Protein AF-A0A2E7FIY8-F1 (afdb_monomer_lite)

Sequence (143 aa):
MSGHKHPSYLKIYFTLLILFIISVLGPEMAHVLGLEGVSRALLVLSTAFGIAIWKAYLVCAYFMHLKVEKIYAPYILLACLSLLFVFFFGTATDAMFANGHNWVKKYSEDKALAEVIARDEHHEDDHSHSESHNESHSEEKSH

Foldseek 3Di:
DPDPPDDPVVVLVVVLVVLVVCLVCLLVVLVVVVDDDPRSVVSNVVSNVVSVLVNQLSCQQPVVPPVVDSVCSVVVVVVVVVVVVCVCVVCCVVVVDCDDPPHDDPDDPVVVVVVVVVVVVVVVVVPPDDDDDDDDDDDDDDD

pLDDT: mean 72.88, std 19.15, range [29.27, 95.12]

Radius of gyration: 32.67 Å; chains: 1; bounding box: 90×33×103 Å

Structure (mmCIF, N/CA/C/O backbone):
data_AF-A0A2E7FIY8-F1
#
_entry.id   AF-A0A2E7FIY8-F1
#
loop_
_atom_site.group_PDB
_atom_site.id
_atom_site.type_symbol
_atom_site.label_atom_id
_atom_site.label_alt_id
_atom_site.label_comp_id
_atom_site.label_asym_id
_atom_site.label_entity_id
_atom_site.label_seq_id
_atom_site.pdbx_PDB_ins_code
_atom_site.Cartn_x
_atom_site.Cartn_y
_atom_site.Cartn_z
_atom_site.occupancy
_atom_site.B_iso_or_equiv
_atom_site.auth_seq_id
_atom_site.auth_comp_id
_atom_site.auth_asym_id
_atom_site.auth_atom_id
_atom_site.pdbx_PDB_model_num
ATOM 1 N N . MET A 1 1 ? -21.012 6.388 38.547 1.00 41.56 1 MET A N 1
ATOM 2 C CA . MET A 1 1 ? -21.119 6.661 37.097 1.00 41.56 1 MET A CA 1
ATOM 3 C C . MET A 1 1 ? -19.863 6.124 36.426 1.00 41.56 1 MET A C 1
ATOM 5 O O . MET A 1 1 ? -18.826 6.773 36.452 1.00 41.56 1 MET A O 1
ATOM 9 N N . SER A 1 2 ? -19.908 4.886 35.941 1.00 45.50 2 SER A N 1
ATOM 10 C CA . SER A 1 2 ? -18.792 4.239 35.246 1.00 45.50 2 SER A CA 1
ATOM 11 C C . SER A 1 2 ? -18.635 4.862 33.859 1.00 45.50 2 SER A C 1
ATOM 13 O O . SER A 1 2 ? -19.377 4.524 32.941 1.00 45.50 2 SER A O 1
ATOM 15 N N . GLY A 1 3 ? -17.710 5.815 33.726 1.00 44.31 3 GLY A N 1
ATOM 16 C CA . GLY A 1 3 ? -17.404 6.469 32.456 1.00 44.31 3 GLY A CA 1
ATOM 17 C C . GLY A 1 3 ? -16.997 5.443 31.400 1.00 44.31 3 GLY A C 1
ATOM 18 O O . GLY A 1 3 ? -15.974 4.770 31.533 1.00 44.31 3 GLY A O 1
ATOM 19 N N . HIS A 1 4 ? -17.815 5.302 30.359 1.00 49.56 4 HIS A N 1
ATOM 20 C CA . HIS A 1 4 ? -17.520 4.444 29.221 1.00 49.56 4 HIS A CA 1
ATOM 21 C C . HIS A 1 4 ? -16.236 4.935 28.534 1.00 49.56 4 HIS A C 1
ATOM 23 O O . HIS A 1 4 ? -16.187 6.042 27.998 1.00 49.56 4 HIS A O 1
ATOM 29 N N . LYS A 1 5 ? -15.176 4.115 28.566 1.00 54.50 5 LYS A N 1
ATOM 30 C CA . LYS A 1 5 ? -13.924 4.348 27.830 1.00 54.50 5 LYS A CA 1
ATOM 31 C C . LYS A 1 5 ? -14.207 4.273 26.328 1.00 54.50 5 LYS A C 1
ATOM 33 O O . LYS A 1 5 ? -14.058 3.217 25.719 1.00 54.50 5 LYS A O 1
ATOM 38 N N . HIS A 1 6 ? -14.612 5.388 25.725 1.00 57.72 6 HIS A N 1
ATOM 39 C CA . HIS A 1 6 ? -14.663 5.493 24.273 1.00 57.72 6 HIS A CA 1
ATOM 40 C C . HIS A 1 6 ? -13.241 5.330 23.709 1.00 57.72 6 HIS A C 1
ATOM 42 O O . HIS A 1 6 ? -12.310 5.986 24.195 1.00 57.72 6 HIS A O 1
ATOM 48 N N . PRO A 1 7 ? -13.034 4.457 22.707 1.00 65.44 7 PRO A N 1
ATOM 49 C CA . PRO A 1 7 ? -11.749 4.361 22.032 1.00 65.44 7 PRO A CA 1
ATOM 50 C C . PRO A 1 7 ? -11.387 5.735 21.458 1.00 65.44 7 PRO A C 1
ATOM 52 O O . PRO A 1 7 ? -12.178 6.368 20.763 1.00 65.44 7 PRO A O 1
ATOM 55 N N . SER A 1 8 ? -10.204 6.244 21.806 1.00 75.94 8 SER A N 1
ATOM 56 C CA . SER A 1 8 ? -9.774 7.581 21.395 1.00 75.94 8 SER A CA 1
ATOM 57 C C . SER A 1 8 ? -9.378 7.578 19.912 1.00 75.94 8 SER A C 1
ATO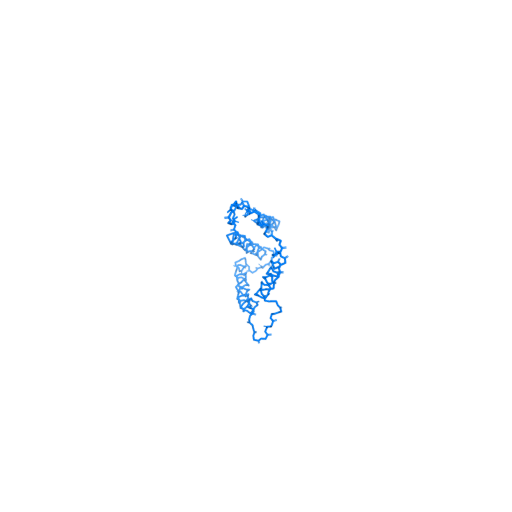M 59 O O . SER A 1 8 ? -8.199 7.443 19.601 1.00 75.94 8 SER A O 1
ATOM 61 N N . TYR A 1 9 ? -10.337 7.745 18.997 1.00 77.50 9 TYR A N 1
ATOM 62 C CA . TYR A 1 9 ? -10.108 7.772 17.541 1.00 77.50 9 TYR A CA 1
ATOM 63 C C . TYR A 1 9 ? -9.029 8.769 17.101 1.00 77.50 9 TYR A C 1
ATOM 65 O O . TYR A 1 9 ? -8.262 8.485 16.184 1.00 77.50 9 TYR A O 1
ATOM 73 N N . LEU A 1 10 ? -8.892 9.887 17.820 1.00 83.81 10 LEU A N 1
ATOM 74 C CA . LEU A 1 10 ? -7.826 10.865 17.590 1.00 83.81 10 LEU A CA 1
ATOM 75 C C . LEU A 1 10 ? -6.422 10.265 17.748 1.00 83.81 10 LEU A C 1
ATOM 77 O O . LEU A 1 10 ? -5.528 10.606 16.983 1.00 83.81 10 LEU A O 1
ATOM 81 N N . LYS A 1 11 ? -6.219 9.331 18.688 1.00 84.62 11 LYS A N 1
ATOM 82 C CA . LYS A 1 11 ? -4.914 8.676 18.871 1.00 84.62 11 LYS A CA 1
ATOM 83 C C . LYS A 1 11 ? -4.550 7.833 17.652 1.00 84.62 11 LYS A C 1
ATOM 85 O O . LYS A 1 11 ? -3.432 7.935 17.166 1.00 84.62 11 LYS A O 1
ATOM 90 N N . ILE A 1 12 ? -5.506 7.058 17.130 1.00 87.69 12 ILE A N 1
ATOM 91 C CA . ILE A 1 12 ? -5.290 6.235 15.934 1.00 87.69 12 ILE A CA 1
ATOM 92 C C . ILE A 1 12 ? -5.071 7.133 14.709 1.00 87.69 12 ILE A C 1
ATOM 94 O O . ILE A 1 12 ? -4.187 6.853 13.907 1.00 87.69 12 ILE A O 1
ATOM 98 N N . TYR A 1 13 ? -5.810 8.240 14.588 1.00 88.56 13 TYR A N 1
ATOM 99 C CA . TYR A 1 13 ? -5.589 9.230 13.532 1.00 88.56 13 TYR A CA 1
ATOM 100 C C . TYR A 1 13 ? -4.148 9.762 13.533 1.00 88.56 13 TYR A C 1
ATOM 102 O O . TYR A 1 13 ? -3.483 9.717 12.500 1.00 88.56 13 TYR A O 1
ATOM 110 N N . PHE A 1 14 ? -3.627 10.185 14.690 1.00 92.94 14 PHE A N 1
ATOM 111 C CA . PHE A 1 14 ? -2.238 10.641 14.785 1.00 92.94 14 PHE A CA 1
ATOM 112 C C . PHE A 1 14 ? -1.236 9.530 14.463 1.00 92.94 14 PHE A C 1
ATOM 114 O O . PHE A 1 14 ? -0.254 9.786 13.772 1.00 92.94 14 PHE A O 1
ATOM 121 N N . THR A 1 15 ? -1.495 8.286 14.878 1.00 91.12 15 THR A N 1
ATOM 122 C CA . THR A 1 15 ? -0.671 7.142 14.465 1.00 91.12 15 THR A CA 1
ATOM 123 C C . THR A 1 15 ? -0.651 6.993 12.940 1.00 91.12 15 THR A C 1
ATOM 125 O O . THR A 1 15 ? 0.421 6.893 12.350 1.00 91.12 15 THR A O 1
ATOM 128 N N . LEU A 1 16 ? -1.807 7.045 12.273 1.00 90.81 16 LEU A N 1
ATOM 129 C CA . LEU A 1 16 ? -1.896 6.951 10.811 1.00 90.81 16 LEU A CA 1
ATOM 130 C C . LEU A 1 16 ? -1.201 8.116 10.089 1.00 90.81 16 LEU A C 1
ATOM 132 O O . LEU A 1 16 ? -0.637 7.900 9.011 1.00 90.81 16 LEU A O 1
ATOM 136 N N . LEU A 1 17 ? -1.238 9.318 10.673 1.00 93.44 17 LEU A N 1
ATOM 137 C CA . LEU A 1 17 ? -0.538 10.507 10.183 1.00 93.44 17 LEU A CA 1
ATOM 138 C C . LEU A 1 17 ? 0.983 10.321 10.263 1.00 93.44 17 LEU A C 1
ATOM 140 O O . LEU A 1 17 ? 1.680 10.573 9.288 1.00 93.44 17 LEU A O 1
ATOM 144 N N . ILE A 1 18 ? 1.496 9.816 11.387 1.00 92.94 18 ILE A N 1
ATOM 145 C CA . ILE A 1 18 ? 2.929 9.531 11.553 1.00 92.94 18 ILE A CA 1
ATOM 146 C C . ILE A 1 18 ? 3.382 8.487 10.529 1.00 92.94 18 ILE A C 1
ATOM 148 O O . ILE A 1 18 ? 4.370 8.699 9.832 1.00 92.94 18 ILE A O 1
ATOM 152 N N . LEU A 1 19 ? 2.625 7.396 10.368 1.00 90.94 19 LEU A N 1
ATOM 153 C CA . LEU A 1 19 ? 2.927 6.381 9.355 1.00 90.94 19 LEU A CA 1
ATOM 154 C C . LEU A 1 19 ? 2.897 6.943 7.931 1.00 90.94 19 LEU A C 1
ATOM 156 O O . LEU A 1 19 ? 3.661 6.500 7.079 1.00 90.94 19 LEU A O 1
ATOM 160 N N . PHE A 1 20 ? 2.016 7.907 7.661 1.00 91.56 20 PHE A N 1
ATOM 161 C CA . PHE A 1 20 ? 1.983 8.594 6.375 1.00 91.56 20 PHE A CA 1
ATOM 162 C C . PHE A 1 20 ? 3.245 9.429 6.150 1.00 91.56 20 PHE A C 1
ATOM 164 O O . PHE A 1 20 ? 3.876 9.282 5.110 1.00 91.56 20 PHE A O 1
ATOM 171 N N . ILE A 1 21 ? 3.651 10.236 7.133 1.00 92.88 21 ILE A N 1
ATOM 172 C CA . ILE A 1 21 ? 4.868 11.053 7.045 1.00 92.88 21 ILE A CA 1
ATOM 173 C C . ILE A 1 21 ? 6.093 10.160 6.816 1.00 92.88 21 ILE A C 1
ATOM 175 O O . ILE A 1 21 ? 6.881 10.426 5.916 1.0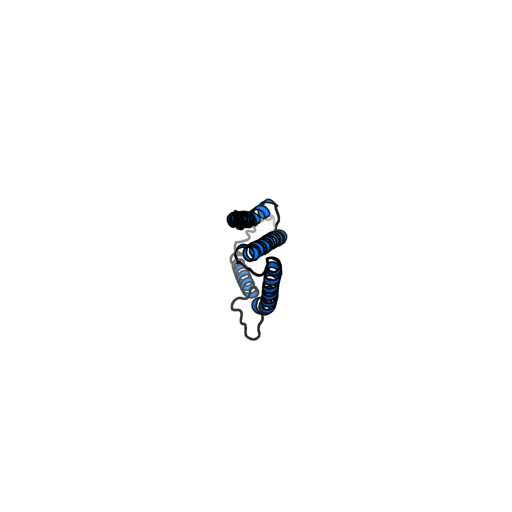0 92.88 21 ILE A O 1
ATOM 179 N N . ILE A 1 22 ? 6.214 9.056 7.560 1.00 90.38 22 ILE A N 1
ATOM 180 C CA . ILE A 1 22 ? 7.304 8.086 7.375 1.00 90.38 22 ILE A CA 1
ATOM 181 C C . ILE A 1 22 ? 7.284 7.504 5.956 1.00 90.38 22 ILE A C 1
ATOM 183 O O . ILE A 1 22 ? 8.331 7.387 5.329 1.00 90.38 22 ILE A O 1
ATOM 187 N N . SER A 1 23 ? 6.105 7.174 5.422 1.00 89.50 23 SER A N 1
ATOM 188 C CA . SER A 1 23 ? 5.981 6.652 4.057 1.00 89.50 23 SER A CA 1
ATOM 189 C C . SER A 1 23 ? 6.389 7.664 2.987 1.00 89.50 23 SER A C 1
ATOM 191 O O . SER A 1 23 ? 6.933 7.259 1.967 1.00 89.50 23 SER A O 1
ATOM 193 N N . VAL A 1 24 ? 6.112 8.954 3.197 1.00 89.56 24 VAL A 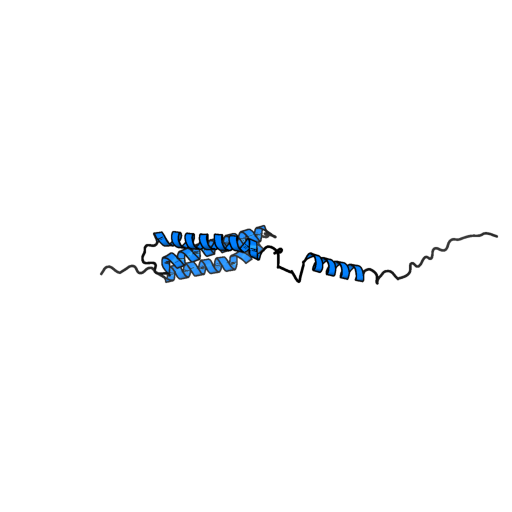N 1
ATOM 194 C CA . VAL A 1 24 ? 6.500 10.030 2.271 1.00 89.56 24 VAL A CA 1
ATOM 195 C C . VAL A 1 24 ? 8.004 10.289 2.339 1.00 89.56 24 VAL A C 1
ATOM 197 O O . VAL A 1 24 ? 8.629 10.517 1.311 1.00 89.56 24 VAL A O 1
ATOM 200 N N . LEU A 1 25 ? 8.598 10.209 3.531 1.00 88.62 25 LEU A N 1
ATOM 201 C CA . LEU A 1 25 ? 10.033 10.424 3.729 1.00 88.62 25 LEU A CA 1
ATOM 202 C C . LEU A 1 25 ? 10.889 9.194 3.385 1.00 88.62 25 LEU A C 1
ATOM 204 O O . LEU A 1 25 ? 12.078 9.335 3.118 1.00 88.62 25 LEU A O 1
ATOM 208 N N . GLY A 1 26 ? 10.317 7.989 3.369 1.00 82.81 26 GLY A N 1
ATOM 209 C CA . GLY A 1 26 ? 11.037 6.742 3.084 1.00 82.81 26 GLY A CA 1
ATOM 210 C C . GLY A 1 26 ? 11.851 6.750 1.775 1.00 82.81 26 GLY A C 1
ATOM 211 O O . GLY A 1 26 ? 13.032 6.399 1.811 1.00 82.81 26 GLY A O 1
ATOM 212 N N . PRO A 1 27 ? 11.283 7.175 0.629 1.00 82.56 27 PRO A N 1
ATOM 213 C CA . PRO A 1 27 ? 12.008 7.279 -0.641 1.00 82.56 27 PRO A CA 1
ATOM 214 C C . PRO A 1 27 ? 13.188 8.259 -0.621 1.00 82.56 27 PRO A C 1
ATOM 216 O O . PRO A 1 27 ? 14.201 7.997 -1.274 1.00 82.56 27 PRO A O 1
ATOM 219 N N . GLU A 1 28 ? 13.068 9.351 0.136 1.00 84.06 28 GLU A N 1
ATOM 220 C CA . GLU A 1 28 ? 14.110 10.375 0.290 1.00 84.06 28 GLU A CA 1
ATOM 221 C C . GLU A 1 28 ? 15.261 9.860 1.160 1.00 84.06 28 GLU A C 1
ATOM 223 O O . GLU A 1 28 ? 16.433 10.008 0.821 1.00 84.06 28 GLU A O 1
ATOM 228 N N . MET A 1 29 ? 14.941 9.144 2.242 1.00 73.25 29 MET A N 1
ATOM 229 C CA . MET A 1 29 ? 15.948 8.492 3.085 1.00 73.25 29 MET A CA 1
ATOM 230 C C . MET A 1 29 ? 16.742 7.431 2.313 1.00 73.25 29 MET A C 1
ATOM 232 O O . MET A 1 29 ? 17.941 7.276 2.532 1.00 73.25 29 MET A O 1
ATOM 236 N N . ALA A 1 30 ? 16.101 6.726 1.376 1.00 73.44 30 ALA A N 1
ATOM 237 C CA . ALA A 1 30 ? 16.779 5.751 0.527 1.00 73.44 30 ALA A CA 1
ATOM 238 C C . ALA A 1 30 ? 17.795 6.401 -0.433 1.00 73.44 30 ALA A C 1
ATOM 240 O O . ALA A 1 30 ? 18.793 5.769 -0.770 1.00 73.44 30 ALA A O 1
ATOM 241 N N . HIS A 1 31 ? 17.573 7.658 -0.837 1.00 69.12 31 HIS A N 1
ATOM 242 C CA . HIS A 1 31 ? 18.527 8.432 -1.637 1.00 69.12 31 HIS A CA 1
ATOM 243 C C . HIS A 1 31 ? 19.749 8.862 -0.807 1.00 69.12 31 HIS A C 1
ATOM 245 O O . HIS A 1 31 ? 20.882 8.727 -1.258 1.00 69.12 31 HIS A O 1
ATOM 251 N N . VAL A 1 32 ? 19.536 9.297 0.441 1.00 67.88 32 VAL A N 1
ATOM 252 C CA . VAL A 1 32 ? 20.618 9.720 1.356 1.00 67.88 32 VAL A CA 1
ATOM 253 C C . VAL A 1 32 ? 21.554 8.564 1.736 1.00 67.88 32 VAL A C 1
ATOM 255 O O . VAL A 1 32 ? 22.735 8.781 1.988 1.00 67.88 32 VAL A O 1
ATOM 258 N N . LEU A 1 33 ? 21.053 7.327 1.748 1.00 68.00 33 LEU A N 1
ATOM 259 C CA . LEU A 1 33 ? 21.829 6.130 2.088 1.00 68.00 33 LEU A CA 1
ATOM 260 C C . LEU A 1 33 ? 22.734 5.613 0.948 1.00 68.00 33 LEU A C 1
ATOM 262 O O . LEU A 1 33 ? 23.398 4.597 1.136 1.00 68.00 33 LEU A O 1
ATOM 266 N N . GLY A 1 34 ? 22.778 6.281 -0.214 1.00 68.94 34 GLY A N 1
ATOM 267 C CA . GLY A 1 34 ? 23.677 5.920 -1.324 1.00 68.94 34 GLY A CA 1
ATOM 268 C C . GLY A 1 34 ? 23.365 4.569 -1.977 1.00 68.94 34 GLY A C 1
ATOM 269 O O . GLY A 1 34 ? 24.237 3.939 -2.569 1.00 68.94 34 GLY A O 1
ATOM 270 N N . LEU A 1 35 ? 22.130 4.085 -1.830 1.00 69.62 35 LEU A N 1
ATOM 271 C CA . LEU A 1 35 ? 21.697 2.801 -2.370 1.00 69.62 35 LEU A CA 1
ATOM 272 C C . LEU A 1 35 ? 21.270 2.978 -3.828 1.00 69.62 35 LEU A C 1
ATOM 274 O O . LEU A 1 35 ? 20.246 3.600 -4.118 1.00 69.62 35 LEU A O 1
ATOM 278 N N . GLU A 1 36 ? 22.048 2.415 -4.748 1.00 76.56 36 GLU A N 1
ATOM 279 C CA . GLU A 1 36 ? 21.775 2.482 -6.183 1.00 76.56 36 GLU A CA 1
ATOM 280 C C . GLU A 1 36 ? 21.095 1.205 -6.710 1.00 76.56 36 GLU A C 1
ATOM 282 O O . GLU A 1 36 ? 21.288 0.085 -6.217 1.00 76.56 36 GLU A O 1
ATOM 287 N N . GLY A 1 37 ? 20.246 1.389 -7.725 1.00 80.44 37 GLY A N 1
ATOM 288 C CA . GLY A 1 37 ? 19.612 0.311 -8.483 1.00 80.44 37 GLY A CA 1
ATOM 289 C C . GLY A 1 37 ? 18.552 -0.497 -7.721 1.00 80.44 37 GLY A C 1
ATOM 290 O O . GLY A 1 37 ? 17.654 0.043 -7.072 1.00 80.44 37 GLY A O 1
ATOM 291 N N . VAL A 1 38 ? 18.633 -1.825 -7.847 1.00 78.69 38 VAL A N 1
ATOM 292 C CA . VAL A 1 38 ? 17.615 -2.786 -7.373 1.00 78.69 38 VAL A CA 1
ATOM 293 C C . VAL A 1 38 ? 17.469 -2.775 -5.846 1.00 78.69 38 VAL A C 1
ATOM 295 O O . VAL A 1 38 ? 16.368 -2.951 -5.322 1.00 78.69 38 VAL A O 1
ATOM 298 N N . SER A 1 39 ? 18.560 -2.511 -5.123 1.00 81.44 39 SER A N 1
ATOM 299 C CA . SER A 1 39 ? 18.584 -2.469 -3.655 1.00 81.44 39 SER A CA 1
ATOM 300 C C . SER A 1 39 ? 17.653 -1.387 -3.086 1.00 81.44 39 SER A C 1
ATOM 302 O O . SER A 1 39 ? 16.886 -1.647 -2.155 1.00 81.44 39 SER A O 1
ATOM 304 N N . ARG A 1 40 ? 17.633 -0.202 -3.712 1.00 82.56 40 ARG A N 1
ATOM 305 C CA . ARG A 1 40 ? 16.721 0.900 -3.379 1.00 82.56 40 ARG A CA 1
ATOM 306 C C . ARG A 1 40 ? 15.272 0.509 -3.609 1.00 82.56 40 ARG A C 1
ATOM 308 O O . ARG A 1 40 ? 14.437 0.717 -2.731 1.00 82.56 40 ARG A O 1
ATOM 315 N N . ALA A 1 41 ? 14.978 -0.053 -4.780 1.00 82.00 41 ALA A N 1
ATOM 316 C CA . ALA A 1 41 ? 13.622 -0.447 -5.139 1.00 82.00 41 ALA A CA 1
ATOM 317 C C . ALA A 1 41 ? 13.058 -1.464 -4.136 1.00 82.00 41 ALA A C 1
ATOM 319 O O . ALA A 1 41 ? 11.940 -1.291 -3.659 1.00 82.00 41 ALA A O 1
ATOM 320 N N . LEU A 1 42 ? 13.852 -2.464 -3.743 1.00 85.50 42 LEU A N 1
ATOM 321 C CA . LEU A 1 42 ? 13.446 -3.461 -2.751 1.00 85.50 42 LEU A CA 1
ATOM 322 C C . LEU A 1 42 ? 13.190 -2.851 -1.371 1.00 85.50 42 LEU A C 1
ATOM 324 O O . LEU A 1 42 ? 12.187 -3.182 -0.740 1.00 85.50 42 LEU A O 1
ATOM 328 N N . LEU A 1 43 ? 14.052 -1.946 -0.902 1.00 85.19 43 LEU A N 1
ATOM 329 C CA . LEU A 1 43 ? 13.871 -1.297 0.399 1.00 85.19 43 LEU A CA 1
ATOM 330 C C . LEU A 1 43 ? 12.646 -0.387 0.425 1.00 85.19 43 LEU A C 1
ATOM 332 O O . LEU A 1 43 ? 11.857 -0.454 1.369 1.00 85.19 43 LEU A O 1
ATOM 336 N N . VAL A 1 44 ? 12.456 0.425 -0.616 1.00 88.88 44 VAL A N 1
ATOM 337 C CA . VAL A 1 44 ? 11.297 1.317 -0.724 1.00 88.88 44 VAL A CA 1
ATOM 338 C C . VAL A 1 44 ? 10.014 0.501 -0.840 1.00 88.88 44 VAL A C 1
ATOM 340 O O . VAL A 1 44 ? 9.058 0.786 -0.126 1.00 88.88 44 VAL A O 1
ATOM 343 N N . LEU A 1 45 ? 10.000 -0.547 -1.667 1.00 89.00 45 LEU A N 1
ATOM 344 C CA . LEU A 1 45 ? 8.833 -1.407 -1.844 1.00 89.00 45 LEU A CA 1
ATOM 345 C C . LEU A 1 45 ? 8.491 -2.165 -0.558 1.00 89.00 45 LEU A C 1
ATOM 347 O O . LEU A 1 45 ? 7.341 -2.143 -0.133 1.00 89.00 45 LEU A O 1
ATOM 351 N N . SER A 1 46 ? 9.481 -2.780 0.093 1.00 89.81 46 SER A N 1
ATOM 352 C CA . SER A 1 46 ? 9.297 -3.485 1.368 1.00 89.81 46 SER A CA 1
ATOM 353 C C . SER A 1 46 ? 8.770 -2.547 2.457 1.00 89.81 46 SER A C 1
ATOM 355 O O . SER A 1 46 ? 7.776 -2.851 3.118 1.00 89.81 46 SER A O 1
ATOM 357 N N . THR A 1 47 ? 9.364 -1.357 2.588 1.00 89.44 47 THR A N 1
ATOM 358 C CA . THR A 1 47 ? 8.924 -0.347 3.560 1.00 89.44 47 THR A CA 1
ATOM 359 C C . THR A 1 47 ? 7.507 0.136 3.262 1.00 89.44 47 THR A C 1
ATOM 361 O O . THR A 1 47 ? 6.665 0.168 4.160 1.00 89.44 47 THR A O 1
ATOM 364 N N . ALA A 1 48 ? 7.210 0.468 2.002 1.00 90.56 48 ALA A N 1
ATOM 365 C CA . ALA A 1 48 ? 5.887 0.921 1.587 1.00 90.56 48 ALA A CA 1
ATOM 366 C C . ALA A 1 48 ? 4.821 -0.154 1.840 1.00 90.56 48 ALA A C 1
ATOM 368 O O . ALA A 1 48 ? 3.766 0.139 2.404 1.00 90.56 48 ALA A O 1
ATOM 369 N N . PHE A 1 49 ? 5.111 -1.409 1.490 1.00 91.50 49 PHE A N 1
ATOM 370 C CA . PHE A 1 49 ? 4.193 -2.528 1.676 1.00 91.50 49 PHE A CA 1
ATOM 371 C C . PHE A 1 49 ? 3.969 -2.842 3.161 1.00 91.50 49 PHE A C 1
ATOM 373 O O . PHE A 1 49 ? 2.829 -3.011 3.594 1.00 91.50 49 PHE A O 1
ATOM 380 N N . GLY A 1 50 ? 5.031 -2.831 3.972 1.00 91.94 50 GLY A N 1
ATOM 381 C CA . GLY A 1 50 ? 4.941 -3.019 5.421 1.00 91.94 50 GLY A CA 1
ATOM 382 C C . GLY A 1 50 ? 4.076 -1.952 6.099 1.00 91.94 50 GLY A C 1
ATOM 383 O O . GLY A 1 50 ? 3.169 -2.275 6.871 1.00 91.94 50 GLY A O 1
ATOM 384 N N . ILE A 1 51 ? 4.290 -0.677 5.755 1.00 93.25 51 ILE A N 1
ATOM 385 C CA . ILE A 1 51 ? 3.470 0.435 6.256 1.00 93.25 51 ILE A CA 1
ATOM 386 C C . ILE A 1 51 ? 2.016 0.289 5.787 1.00 93.25 51 ILE A C 1
ATOM 388 O O . ILE A 1 51 ? 1.096 0.503 6.580 1.00 93.25 51 ILE A O 1
ATOM 392 N N . ALA A 1 52 ? 1.785 -0.100 4.530 1.00 91.88 52 ALA A N 1
ATOM 393 C CA . ALA A 1 52 ? 0.443 -0.293 3.988 1.00 91.88 52 ALA A CA 1
ATOM 394 C C . ALA A 1 52 ? -0.342 -1.374 4.749 1.00 91.88 52 ALA A C 1
ATOM 396 O O . ALA A 1 52 ? -1.487 -1.126 5.137 1.00 91.88 52 ALA A O 1
ATOM 397 N N . ILE A 1 53 ? 0.279 -2.523 5.044 1.00 90.81 53 ILE A N 1
ATOM 398 C CA . ILE A 1 53 ? -0.339 -3.596 5.841 1.00 90.81 53 ILE A CA 1
ATOM 399 C C . ILE A 1 53 ? -0.725 -3.080 7.231 1.00 90.81 53 ILE A C 1
ATOM 401 O O . ILE A 1 53 ? -1.859 -3.277 7.674 1.00 90.81 53 ILE A O 1
ATOM 405 N N . TRP A 1 54 ? 0.185 -2.376 7.913 1.00 91.94 54 TRP A N 1
ATOM 406 C CA . TRP A 1 54 ? -0.095 -1.850 9.250 1.00 91.94 54 TRP A CA 1
ATOM 407 C C . TRP A 1 54 ? -1.222 -0.812 9.243 1.00 91.94 54 TRP A C 1
ATOM 409 O O . TRP A 1 54 ? -2.101 -0.831 10.109 1.00 91.94 54 TRP A O 1
ATOM 419 N N . LYS A 1 55 ? -1.244 0.077 8.242 1.00 90.44 55 LYS A N 1
ATOM 420 C CA . LYS A 1 55 ? -2.329 1.053 8.071 1.00 90.44 55 LYS A CA 1
ATOM 421 C C . LYS A 1 55 ? -3.666 0.360 7.837 1.00 90.44 55 LYS A C 1
ATOM 423 O O . LYS A 1 55 ? -4.634 0.709 8.507 1.00 90.44 55 LYS A O 1
ATOM 428 N N . ALA A 1 56 ? -3.720 -0.626 6.944 1.00 89.06 56 ALA A N 1
ATOM 429 C CA . ALA A 1 56 ? -4.936 -1.388 6.675 1.00 89.06 56 ALA A CA 1
ATOM 430 C C . ALA A 1 56 ? -5.450 -2.088 7.943 1.00 89.06 56 ALA A C 1
ATOM 432 O O . ALA A 1 56 ? -6.633 -1.980 8.265 1.00 89.06 56 ALA A O 1
ATOM 433 N N . TYR A 1 57 ? -4.558 -2.703 8.725 1.00 87.62 57 TYR A N 1
ATOM 434 C CA . TYR A 1 57 ? -4.920 -3.322 9.999 1.00 87.62 57 TYR A CA 1
ATOM 435 C C . TYR A 1 57 ? -5.529 -2.316 10.984 1.00 87.62 57 TYR A C 1
ATOM 437 O O . TYR A 1 57 ? -6.604 -2.564 11.533 1.00 87.62 57 TYR A O 1
ATOM 445 N N . LEU A 1 58 ? -4.889 -1.157 11.183 1.00 86.75 58 LEU A N 1
ATOM 446 C CA . LEU A 1 58 ? -5.413 -0.116 12.071 1.00 86.75 58 LEU A CA 1
ATOM 447 C C . LEU A 1 58 ? -6.776 0.413 11.600 1.00 86.75 58 LEU A C 1
ATOM 449 O O . LEU A 1 58 ? -7.661 0.646 12.423 1.00 86.75 58 LEU A O 1
ATOM 453 N N . VAL A 1 59 ? -6.973 0.574 10.291 1.00 87.25 59 VAL A N 1
ATOM 454 C CA . VAL A 1 59 ? -8.252 1.020 9.722 1.00 87.25 59 VAL A CA 1
ATOM 455 C C . VAL A 1 59 ? -9.349 -0.021 9.940 1.00 87.25 59 VAL A C 1
ATOM 457 O O . VAL A 1 59 ? -10.420 0.322 10.444 1.00 87.25 59 VAL A O 1
ATOM 460 N N . CYS A 1 60 ? -9.084 -1.295 9.654 1.00 83.62 60 CYS A N 1
ATOM 461 C CA . CYS A 1 60 ? -10.055 -2.368 9.864 1.00 83.62 60 CYS A CA 1
ATOM 462 C C . CYS A 1 60 ? -10.390 -2.568 11.350 1.00 83.62 60 CYS A C 1
ATOM 464 O O . CYS A 1 60 ? -11.559 -2.697 11.708 1.00 83.62 60 CYS A O 1
ATOM 466 N N . ALA A 1 61 ? -9.387 -2.560 12.230 1.00 81.56 61 ALA A N 1
ATOM 467 C CA . ALA A 1 61 ? -9.582 -2.844 13.651 1.00 81.56 61 ALA A CA 1
ATOM 468 C C . ALA A 1 61 ? -10.235 -1.688 14.429 1.00 81.56 61 ALA A C 1
ATOM 470 O O . ALA A 1 61 ? -10.904 -1.938 15.433 1.00 81.56 61 ALA A O 1
ATOM 471 N N . TYR A 1 62 ? -10.029 -0.434 14.003 1.00 79.94 62 TYR A N 1
ATOM 472 C CA . TYR A 1 62 ? -10.486 0.740 14.755 1.00 79.94 62 TYR A CA 1
ATOM 473 C C . TYR A 1 62 ? -11.518 1.600 14.023 1.00 79.94 62 TYR A C 1
ATOM 475 O O . TYR A 1 62 ? -12.425 2.094 14.681 1.00 79.94 62 TYR A O 1
ATOM 483 N N . PHE A 1 63 ? -11.436 1.784 12.702 1.00 77.25 63 PHE A N 1
ATOM 484 C CA . PHE A 1 63 ? -12.354 2.673 11.972 1.00 77.25 63 PHE A CA 1
ATOM 485 C C . PHE A 1 63 ? -13.560 1.951 11.368 1.00 77.25 63 PHE A C 1
ATOM 487 O O . PHE A 1 63 ? -14.650 2.521 11.345 1.00 77.25 63 PHE A O 1
ATOM 494 N N . MET A 1 64 ? -13.413 0.691 10.949 1.00 76.62 64 MET A N 1
ATOM 495 C CA . MET A 1 64 ? -14.516 -0.066 10.335 1.00 76.62 64 MET A CA 1
ATOM 496 C C . MET A 1 64 ? -15.604 -0.528 11.316 1.00 76.62 64 MET A C 1
ATOM 498 O O . MET A 1 64 ? -16.564 -1.160 10.888 1.00 76.62 64 MET A O 1
ATOM 502 N N . HIS A 1 65 ? -15.502 -0.209 12.614 1.00 67.88 65 HIS A N 1
ATOM 503 C CA . HIS A 1 65 ? -16.517 -0.557 13.622 1.00 67.88 65 HIS A CA 1
ATOM 504 C C . HIS A 1 65 ? -16.983 -2.026 13.543 1.00 67.88 65 HIS A C 1
ATOM 506 O O . HIS A 1 65 ? -18.153 -2.336 13.780 1.00 67.88 65 HIS A O 1
ATOM 512 N N . LEU A 1 66 ? -16.069 -2.951 13.227 1.00 66.94 66 LEU A N 1
ATOM 513 C CA . LEU A 1 66 ? -16.358 -4.379 13.252 1.00 66.94 66 LEU A CA 1
ATOM 514 C C . LEU A 1 66 ? -16.647 -4.777 14.706 1.00 66.94 66 LEU A C 1
ATOM 516 O O . LEU A 1 66 ? -15.745 -4.970 15.516 1.00 66.94 66 LEU A O 1
ATOM 520 N N . LYS A 1 67 ? -17.938 -4.856 15.047 1.00 55.97 67 LYS A N 1
ATOM 521 C CA . LYS A 1 67 ? -18.436 -5.257 16.374 1.00 55.97 67 LYS A CA 1
ATOM 522 C C . LYS A 1 67 ? -18.065 -6.706 16.732 1.00 55.97 67 LYS A C 1
ATOM 524 O O . LYS A 1 67 ? -18.155 -7.082 17.893 1.00 55.97 67 LYS A O 1
ATOM 529 N N . VAL A 1 68 ? -17.638 -7.492 15.743 1.00 59.03 68 VAL A N 1
ATOM 530 C CA . VAL A 1 68 ? -17.385 -8.942 15.794 1.00 59.03 68 VAL A CA 1
ATOM 531 C C . VAL A 1 68 ? -15.973 -9.253 16.319 1.00 59.03 68 VAL A C 1
ATOM 533 O O . VAL A 1 68 ? -15.311 -10.119 15.806 1.00 59.03 68 VAL A O 1
ATOM 536 N N . GLU A 1 69 ? -15.488 -8.563 17.351 1.00 65.75 69 GLU A N 1
ATOM 537 C CA . GLU A 1 69 ? -14.138 -8.732 17.934 1.00 65.75 69 GLU A CA 1
ATOM 538 C C . GLU A 1 69 ? -12.935 -8.390 17.024 1.00 65.75 69 GLU A C 1
ATOM 540 O O . GLU A 1 69 ? -12.776 -8.834 15.887 1.00 65.75 69 GLU A O 1
ATOM 545 N N . LYS A 1 70 ? -11.976 -7.647 17.598 1.00 67.31 70 LYS A N 1
ATOM 546 C CA . LYS A 1 70 ? -10.697 -7.267 16.959 1.00 67.31 70 LYS A CA 1
ATOM 547 C C . LYS A 1 70 ? -9.849 -8.466 16.527 1.00 67.31 70 LYS A C 1
ATOM 549 O O . LYS A 1 70 ? -8.917 -8.298 15.746 1.00 67.31 70 LYS A O 1
ATOM 554 N N . ILE A 1 71 ? -10.162 -9.652 17.047 1.00 77.31 71 ILE A N 1
ATOM 555 C CA . ILE A 1 71 ? -9.437 -10.883 16.765 1.00 77.31 71 ILE A CA 1
ATOM 556 C C . ILE A 1 71 ? -9.610 -11.317 15.307 1.00 77.31 71 ILE A C 1
ATOM 558 O O . ILE A 1 71 ? -8.661 -11.844 14.747 1.00 77.31 71 ILE A O 1
ATOM 562 N N . TYR A 1 72 ? -10.750 -11.019 14.663 1.00 82.56 72 TYR A N 1
ATOM 563 C CA . TYR A 1 72 ? -11.030 -11.429 13.278 1.00 82.56 72 TYR A CA 1
ATOM 564 C C . TYR A 1 72 ? -10.511 -10.456 12.212 1.00 82.56 72 TYR A C 1
ATOM 566 O O . TYR A 1 72 ? -10.316 -10.849 11.062 1.00 82.56 72 TYR A O 1
ATOM 574 N N . ALA A 1 73 ? -10.227 -9.202 12.583 1.00 83.50 73 ALA A N 1
ATOM 575 C CA . ALA A 1 73 ? -9.689 -8.189 11.674 1.00 83.50 73 ALA A CA 1
ATOM 576 C C . ALA A 1 73 ? -8.442 -8.642 10.878 1.00 83.50 73 ALA A C 1
ATOM 578 O O . ALA A 1 73 ? -8.439 -8.456 9.659 1.00 83.50 73 ALA A O 1
ATOM 579 N N . PRO A 1 74 ? -7.406 -9.262 11.486 1.00 84.88 74 PRO A N 1
ATOM 580 C CA . PRO A 1 74 ? -6.250 -9.727 10.725 1.00 84.88 74 PRO A CA 1
ATOM 581 C C . PRO A 1 74 ? -6.589 -10.900 9.800 1.00 84.88 74 PRO A C 1
ATOM 583 O O . PRO A 1 74 ? -6.034 -10.964 8.710 1.00 84.88 74 PRO A O 1
ATOM 586 N N . TYR A 1 75 ? -7.516 -11.790 10.172 1.00 88.69 75 TYR A N 1
ATOM 587 C CA . TYR A 1 75 ? -7.910 -12.920 9.322 1.00 88.69 75 TYR A CA 1
ATOM 588 C C . TYR A 1 75 ? -8.660 -12.460 8.070 1.00 88.69 75 TYR A C 1
ATOM 590 O O . TYR A 1 75 ? -8.381 -12.950 6.981 1.00 88.69 75 TYR A O 1
ATOM 598 N N . ILE A 1 76 ? -9.568 -11.487 8.207 1.00 87.00 76 ILE A N 1
ATOM 599 C CA . ILE A 1 76 ? -10.290 -10.905 7.065 1.00 87.00 76 ILE A CA 1
ATOM 600 C C . ILE A 1 76 ? -9.318 -10.147 6.154 1.00 87.00 76 ILE A C 1
ATOM 602 O O . ILE A 1 76 ? -9.361 -10.315 4.938 1.00 87.00 76 ILE A O 1
ATOM 606 N N . LEU A 1 77 ? -8.405 -9.355 6.731 1.00 88.06 77 LEU A N 1
ATOM 607 C CA . LEU A 1 77 ? -7.368 -8.656 5.968 1.00 88.06 77 LEU A CA 1
ATOM 608 C C . LEU A 1 77 ? -6.489 -9.655 5.210 1.00 88.06 77 LEU A C 1
ATOM 610 O O . LEU A 1 77 ? -6.287 -9.491 4.009 1.00 88.06 77 LEU A O 1
ATOM 614 N N . LEU A 1 78 ? -6.018 -10.706 5.886 1.00 90.75 78 LEU A N 1
ATOM 615 C CA . LEU A 1 78 ? -5.195 -11.747 5.280 1.00 90.75 78 LEU A CA 1
ATOM 616 C C . LEU A 1 78 ? -5.948 -12.457 4.151 1.00 90.75 78 LEU A C 1
ATOM 618 O O . LEU A 1 78 ? -5.387 -12.612 3.077 1.00 90.75 78 LEU A O 1
ATOM 622 N N . ALA A 1 79 ? -7.220 -12.816 4.347 1.00 91.75 79 ALA A N 1
ATOM 623 C CA . ALA A 1 79 ? -8.035 -13.454 3.316 1.00 91.75 79 ALA A CA 1
ATOM 624 C C . ALA A 1 79 ? -8.188 -12.568 2.066 1.00 91.75 79 ALA A C 1
ATOM 626 O O . ALA A 1 79 ? -7.986 -13.044 0.948 1.00 91.75 79 ALA A O 1
ATOM 627 N N . CYS A 1 80 ? -8.476 -11.273 2.244 1.00 90.38 80 CYS A N 1
ATOM 628 C CA . CYS A 1 80 ? -8.538 -10.311 1.141 1.00 90.38 80 CYS A CA 1
ATOM 629 C C . CYS A 1 80 ? -7.183 -10.151 0.442 1.00 90.38 80 CYS A C 1
ATOM 631 O O . CYS A 1 80 ? -7.126 -10.118 -0.785 1.00 90.38 80 CYS A O 1
ATOM 633 N N . LEU A 1 81 ? -6.090 -10.074 1.208 1.00 91.62 81 LEU A N 1
ATOM 634 C CA . LEU A 1 81 ? -4.741 -9.936 0.666 1.00 91.62 81 LEU A CA 1
ATOM 635 C C . LEU A 1 81 ? -4.320 -11.190 -0.110 1.00 91.62 81 LEU A C 1
ATOM 637 O O . LEU A 1 81 ? -3.760 -11.073 -1.194 1.00 91.62 81 LEU A O 1
ATOM 641 N N . SER A 1 82 ? -4.637 -12.382 0.397 1.00 93.44 82 SER A N 1
ATOM 642 C CA . SER A 1 82 ? -4.397 -13.654 -0.287 1.00 93.44 82 SER A CA 1
ATOM 643 C C . SER A 1 82 ? -5.193 -13.756 -1.585 1.00 93.44 82 SER A C 1
ATOM 645 O O . SER A 1 82 ? -4.618 -14.107 -2.612 1.00 93.44 82 SER A O 1
ATOM 647 N N . LEU A 1 83 ? -6.484 -13.404 -1.577 1.00 95.12 83 LEU A N 1
ATOM 648 C CA . LEU A 1 83 ? -7.297 -13.373 -2.797 1.00 95.12 83 LEU A CA 1
ATOM 649 C C . LEU A 1 83 ? -6.751 -12.377 -3.823 1.00 95.12 83 LEU A C 1
ATOM 651 O O . LEU A 1 83 ? -6.646 -12.718 -4.999 1.00 95.12 83 LEU A O 1
ATOM 655 N N . LEU A 1 84 ? -6.358 -11.178 -3.381 1.00 92.75 84 LEU A N 1
ATOM 656 C CA . LEU A 1 84 ? -5.725 -10.179 -4.239 1.00 92.75 84 LEU A CA 1
ATOM 657 C C . LEU A 1 84 ? -4.427 -10.713 -4.848 1.00 92.75 84 LEU A C 1
ATOM 659 O O . LEU A 1 84 ? -4.206 -10.535 -6.039 1.00 92.75 84 LEU A O 1
ATOM 663 N N . PHE A 1 85 ? -3.586 -11.381 -4.057 1.00 92.62 85 PHE A N 1
ATOM 664 C CA . PHE A 1 85 ? -2.338 -11.964 -4.542 1.00 92.62 85 PHE A CA 1
ATOM 665 C C . PHE A 1 85 ? -2.575 -13.053 -5.587 1.00 92.62 85 PHE A C 1
ATOM 667 O O . PHE A 1 85 ? -1.935 -13.032 -6.634 1.00 92.62 85 PHE A O 1
ATOM 674 N N . VAL A 1 86 ? -3.509 -13.975 -5.335 1.00 94.88 86 VAL A N 1
ATOM 675 C CA . VAL A 1 86 ? -3.874 -15.024 -6.299 1.00 94.88 86 VAL A CA 1
ATOM 676 C C . VAL A 1 86 ? -4.410 -14.405 -7.589 1.00 94.88 86 VAL A C 1
ATOM 678 O O . VAL A 1 86 ? -3.984 -14.792 -8.673 1.00 94.88 86 VAL A O 1
ATOM 681 N N . PHE A 1 87 ? -5.297 -13.413 -7.484 1.00 93.69 87 PHE A N 1
ATOM 682 C CA . PHE A 1 87 ? -5.836 -12.700 -8.640 1.00 93.69 87 PHE A CA 1
ATOM 683 C C . PHE A 1 87 ? -4.746 -11.952 -9.418 1.00 93.69 87 PHE A C 1
ATOM 685 O O . PHE A 1 87 ? -4.680 -12.053 -10.643 1.00 93.69 87 PHE A O 1
ATOM 692 N N . PHE A 1 88 ? -3.866 -11.236 -8.717 1.00 92.00 88 PHE A N 1
ATOM 693 C CA . PHE A 1 88 ? -2.762 -10.507 -9.327 1.00 92.00 88 PHE A CA 1
ATOM 694 C C . PHE A 1 88 ? -1.816 -11.456 -10.052 1.00 92.00 88 PHE A C 1
ATOM 696 O O . PHE A 1 88 ? -1.565 -11.252 -11.227 1.00 92.00 88 PHE A O 1
ATOM 703 N N . PHE A 1 89 ? -1.335 -12.523 -9.411 1.00 90.88 89 PHE A N 1
ATOM 704 C CA . PHE A 1 89 ? -0.429 -13.461 -10.075 1.00 90.88 89 PHE A CA 1
ATOM 705 C C . PHE A 1 89 ? -1.104 -14.234 -11.210 1.00 90.88 89 PHE A C 1
ATOM 707 O O . PHE A 1 89 ? -0.477 -14.446 -12.244 1.00 90.88 89 PHE A O 1
ATOM 714 N N . GLY A 1 90 ? -2.378 -14.603 -11.055 1.00 91.50 90 GLY A N 1
ATOM 715 C CA . GLY A 1 90 ? -3.139 -15.284 -12.102 1.00 91.50 90 GLY A CA 1
ATOM 716 C C . GLY A 1 90 ? -3.374 -14.423 -13.345 1.00 91.50 90 GLY A C 1
ATOM 717 O O . GLY A 1 90 ? -3.387 -14.944 -14.454 1.00 91.50 90 GLY A O 1
ATOM 718 N N . THR A 1 91 ? -3.524 -13.107 -13.181 1.00 90.69 91 THR A N 1
ATOM 719 C CA . THR A 1 91 ? -3.700 -12.167 -14.304 1.00 90.69 91 THR A CA 1
ATOM 720 C C . THR A 1 91 ? -2.386 -11.556 -14.785 1.00 90.69 91 THR A C 1
ATOM 722 O O . THR A 1 91 ? -2.280 -11.167 -15.943 1.00 90.69 91 THR A O 1
ATOM 725 N N . ALA A 1 92 ? -1.350 -11.510 -13.947 1.00 88.50 92 ALA A N 1
ATOM 726 C CA . ALA A 1 92 ? -0.043 -10.972 -14.308 1.00 88.50 92 ALA A CA 1
ATOM 727 C C . ALA A 1 92 ? 0.612 -11.784 -15.428 1.00 88.50 92 ALA A C 1
ATOM 729 O O . ALA A 1 92 ? 1.216 -11.200 -16.322 1.00 88.50 92 ALA A O 1
ATOM 730 N N . THR A 1 93 ? 0.456 -13.111 -15.431 1.00 82.56 93 THR A N 1
ATOM 731 C CA . THR A 1 93 ? 0.964 -13.955 -16.525 1.00 82.56 93 THR A CA 1
ATOM 732 C C . THR A 1 93 ? 0.235 -13.733 -17.849 1.00 82.56 93 THR A C 1
ATOM 734 O O . THR A 1 93 ? 0.756 -14.103 -18.891 1.00 82.56 93 THR A O 1
ATOM 737 N N . ASP A 1 94 ? -0.956 -13.143 -17.834 1.00 82.44 94 ASP A N 1
ATOM 738 C CA . ASP A 1 94 ? -1.654 -12.744 -19.058 1.00 82.44 94 ASP A CA 1
ATOM 739 C C . ASP A 1 94 ? -1.246 -11.317 -19.468 1.00 82.44 94 ASP A C 1
ATOM 741 O O . ASP A 1 94 ? -0.861 -11.070 -20.606 1.00 82.44 94 ASP A O 1
ATOM 745 N N . ALA A 1 95 ? -1.214 -10.383 -18.512 1.00 80.38 95 ALA A N 1
ATOM 746 C CA . ALA A 1 95 ? -0.966 -8.967 -18.776 1.00 80.38 95 ALA A CA 1
ATOM 747 C C . ALA A 1 95 ? 0.508 -8.601 -19.040 1.00 80.38 95 ALA A C 1
ATOM 749 O O . ALA A 1 95 ? 0.781 -7.638 -19.756 1.00 80.38 95 ALA A O 1
ATOM 750 N N . MET A 1 96 ? 1.470 -9.308 -18.436 1.00 79.81 96 MET A N 1
ATOM 751 C CA . MET A 1 96 ? 2.898 -8.967 -18.537 1.00 79.81 96 MET A CA 1
ATOM 752 C C . MET A 1 96 ? 3.592 -9.620 -19.733 1.00 79.81 96 MET A C 1
ATOM 754 O O . MET A 1 96 ? 4.661 -9.164 -20.144 1.00 79.81 96 MET A O 1
ATOM 758 N N . PHE A 1 97 ? 3.017 -10.679 -20.308 1.00 72.75 97 PHE A N 1
ATOM 759 C CA . PHE A 1 97 ? 3.635 -11.351 -21.441 1.00 72.75 97 PHE A CA 1
ATOM 760 C C . PHE A 1 97 ? 3.320 -10.643 -22.752 1.00 72.75 97 PHE A C 1
ATOM 762 O O . PHE A 1 97 ? 2.202 -10.251 -23.065 1.00 72.75 97 PHE A O 1
ATOM 769 N N . ALA A 1 98 ? 4.366 -10.504 -23.557 1.00 65.81 98 ALA A N 1
ATOM 770 C CA . ALA A 1 98 ? 4.322 -9.847 -24.849 1.00 65.81 98 ALA A CA 1
ATOM 771 C C . ALA A 1 98 ? 3.601 -10.638 -25.947 1.00 65.81 98 ALA A C 1
ATOM 773 O O . ALA A 1 98 ? 3.353 -10.093 -27.023 1.00 65.81 98 ALA A O 1
ATOM 774 N N . ASN A 1 99 ? 3.355 -11.921 -25.692 1.00 66.38 99 ASN A N 1
ATOM 775 C CA . ASN A 1 99 ? 3.092 -12.923 -26.704 1.00 66.38 99 ASN A CA 1
ATOM 776 C C . ASN A 1 99 ? 1.730 -13.552 -26.423 1.00 66.38 99 ASN A C 1
ATOM 778 O O . ASN A 1 99 ? 1.553 -14.241 -25.423 1.00 66.38 99 ASN A O 1
ATOM 782 N N . GLY A 1 100 ? 0.781 -13.328 -27.325 1.00 68.94 100 GLY A N 1
ATOM 783 C CA . GLY A 1 100 ? -0.532 -13.960 -27.312 1.00 68.94 100 GLY A CA 1
ATOM 784 C C . GLY A 1 100 ? -0.933 -14.312 -28.738 1.00 68.94 100 GLY A C 1
ATOM 785 O O . GLY A 1 100 ? -0.564 -13.600 -29.669 1.00 68.94 100 GLY A O 1
ATOM 786 N N . HIS A 1 101 ? -1.699 -15.391 -28.921 1.00 68.19 101 HIS A N 1
ATOM 787 C CA . HIS A 1 101 ? -2.080 -15.911 -30.247 1.00 68.19 101 HIS A CA 1
ATOM 788 C C . HIS A 1 101 ? -2.764 -14.875 -31.167 1.00 68.19 101 HIS A C 1
ATOM 790 O O . HIS A 1 101 ? -2.735 -15.036 -32.380 1.00 68.19 101 HIS A O 1
ATOM 796 N N . ASN A 1 102 ? -3.346 -13.810 -30.601 1.00 71.94 102 ASN A N 1
ATOM 797 C CA . ASN A 1 102 ? -3.976 -12.700 -31.328 1.00 71.94 102 ASN A CA 1
ATOM 798 C C . ASN A 1 102 ? -3.371 -11.320 -31.000 1.00 71.94 102 ASN A C 1
ATOM 800 O O . ASN A 1 102 ? -3.923 -10.294 -31.399 1.00 71.94 102 ASN A O 1
ATOM 804 N N . TRP A 1 103 ? -2.265 -11.257 -30.254 1.00 71.38 103 TRP A N 1
ATOM 805 C CA . TRP A 1 103 ? -1.700 -9.986 -29.803 1.00 71.38 103 TRP A CA 1
ATOM 806 C C . TRP A 1 103 ? -0.620 -9.495 -30.770 1.00 71.38 103 TRP A C 1
ATOM 808 O O . TRP A 1 103 ? 0.474 -10.050 -30.830 1.00 71.38 103 TRP A O 1
ATOM 818 N N . VAL A 1 104 ? -0.907 -8.424 -31.514 1.00 67.69 104 VAL A N 1
ATOM 819 C CA . VAL A 1 104 ? 0.068 -7.765 -32.400 1.00 67.69 104 VAL A CA 1
ATOM 820 C C . VAL A 1 104 ? 0.594 -6.510 -31.713 1.00 67.69 104 VAL A C 1
ATOM 822 O O . VAL A 1 104 ? -0.109 -5.503 -31.598 1.00 67.69 104 VAL A O 1
ATOM 825 N N . LYS A 1 105 ? 1.849 -6.542 -31.259 1.00 66.25 105 LYS A N 1
ATOM 826 C CA . LYS A 1 105 ? 2.516 -5.343 -30.741 1.00 66.25 105 LYS A CA 1
ATOM 827 C C . LYS A 1 105 ? 2.859 -4.398 -31.893 1.00 66.25 105 LYS A C 1
ATOM 829 O O . LYS A 1 105 ? 3.652 -4.741 -32.763 1.00 66.25 105 LYS A O 1
ATOM 834 N N . LYS A 1 106 ? 2.290 -3.187 -31.881 1.00 68.25 106 LYS A N 1
ATOM 835 C CA . LYS A 1 106 ? 2.666 -2.110 -32.820 1.00 68.25 106 LYS A CA 1
ATOM 836 C C . LYS A 1 106 ? 4.065 -1.544 -32.556 1.00 68.25 106 LYS A C 1
ATOM 838 O O . LYS A 1 106 ? 4.651 -0.961 -33.456 1.00 68.25 106 LYS A O 1
ATOM 843 N N . TYR A 1 107 ? 4.582 -1.728 -31.344 1.00 61.50 107 TYR A N 1
ATOM 844 C CA . TYR A 1 107 ? 5.901 -1.275 -30.923 1.00 61.50 107 TYR A CA 1
ATOM 845 C C . TYR A 1 107 ? 6.642 -2.476 -30.334 1.00 61.50 107 TYR A C 1
ATOM 847 O O . TYR A 1 107 ? 6.195 -3.046 -29.336 1.00 61.50 107 TYR A O 1
ATOM 855 N N . SER A 1 108 ? 7.724 -2.906 -30.978 1.00 71.50 108 SER A N 1
ATOM 856 C CA . SER A 1 108 ? 8.664 -3.865 -30.399 1.00 71.50 108 SER A CA 1
ATOM 857 C C . SER A 1 108 ? 9.952 -3.123 -30.095 1.00 71.50 108 SER A C 1
ATOM 859 O O . SER A 1 108 ? 10.455 -2.393 -30.949 1.00 71.50 108 SER A O 1
ATOM 861 N N . GLU A 1 109 ? 10.470 -3.299 -28.883 1.00 66.69 109 GLU A N 1
ATOM 862 C CA . GLU A 1 109 ? 11.714 -2.660 -28.444 1.00 66.69 109 GLU A CA 1
ATOM 863 C C . GLU A 1 109 ? 12.859 -2.999 -29.402 1.00 66.69 109 GLU A C 1
ATOM 865 O O . GLU A 1 109 ? 13.595 -2.106 -29.792 1.00 66.69 109 GLU A O 1
ATOM 870 N N . ASP A 1 110 ? 12.891 -4.223 -29.934 1.00 67.25 110 ASP A N 1
ATOM 871 C CA . ASP A 1 110 ? 13.862 -4.644 -30.950 1.00 67.25 110 ASP A CA 1
ATOM 872 C C . ASP A 1 110 ? 13.765 -3.841 -32.257 1.00 67.25 110 ASP A C 1
ATOM 874 O O . ASP A 1 110 ? 14.776 -3.569 -32.895 1.00 67.25 110 ASP A O 1
ATOM 878 N N . LYS A 1 111 ? 12.554 -3.427 -32.663 1.00 68.19 111 LYS A N 1
ATOM 879 C CA . LYS A 1 111 ? 12.367 -2.603 -33.872 1.00 68.19 111 LYS A CA 1
ATOM 880 C C . LYS A 1 111 ? 12.676 -1.140 -33.601 1.00 68.19 111 LYS A C 1
ATOM 882 O O . LYS A 1 111 ? 13.224 -0.485 -34.472 1.00 68.19 111 LYS A O 1
ATOM 887 N N . ALA A 1 112 ? 12.345 -0.645 -32.411 1.00 70.88 112 ALA A N 1
ATOM 888 C CA . ALA A 1 112 ? 12.695 0.708 -32.001 1.00 70.88 112 ALA A CA 1
ATOM 889 C C . ALA A 1 112 ? 14.216 0.865 -31.843 1.00 70.88 112 ALA A C 1
ATOM 891 O O . ALA A 1 112 ? 14.774 1.857 -32.293 1.00 70.88 112 ALA A O 1
ATOM 892 N N . LEU A 1 113 ? 14.897 -0.134 -31.276 1.00 73.50 113 LEU A N 1
ATOM 893 C CA . LEU A 1 113 ? 16.356 -0.187 -31.190 1.00 73.50 113 LEU A CA 1
ATOM 894 C C . LEU A 1 113 ? 16.988 -0.320 -32.575 1.00 73.50 113 LEU A C 1
ATOM 896 O O . LEU A 1 113 ? 17.922 0.412 -32.871 1.00 73.50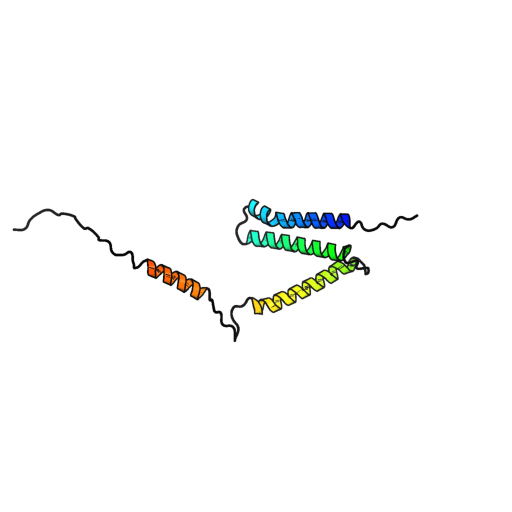 113 LEU A O 1
ATOM 900 N N . ALA A 1 114 ? 16.449 -1.177 -33.447 1.00 76.12 114 ALA A N 1
ATOM 901 C CA . ALA A 1 114 ? 16.916 -1.275 -34.827 1.00 76.12 114 ALA A CA 1
ATOM 902 C C . ALA A 1 114 ? 16.711 0.032 -35.612 1.00 76.12 114 ALA A C 1
ATOM 904 O O . ALA A 1 114 ? 17.572 0.395 -36.398 1.00 76.12 114 ALA A O 1
ATOM 905 N N . GLU A 1 115 ? 15.614 0.762 -35.391 1.00 74.88 115 GLU A N 1
ATOM 906 C CA . GLU A 1 115 ? 15.381 2.071 -36.014 1.00 74.88 115 GLU A CA 1
ATOM 907 C C . GLU A 1 115 ? 16.351 3.137 -35.487 1.00 74.88 115 GLU A C 1
ATOM 909 O O . GLU A 1 115 ? 16.835 3.957 -36.261 1.00 74.88 115 GLU A O 1
ATOM 914 N N . VAL A 1 116 ? 16.661 3.129 -34.189 1.00 76.75 116 VAL A N 1
ATOM 915 C CA . VAL A 1 116 ? 17.651 4.042 -33.600 1.00 76.75 116 VAL A CA 1
ATOM 916 C C . VAL A 1 116 ? 19.058 3.725 -34.110 1.00 76.75 116 VAL A C 1
ATOM 918 O O . VAL A 1 116 ? 19.748 4.645 -34.526 1.00 76.75 116 VAL A O 1
ATOM 921 N N . ILE A 1 117 ? 19.451 2.448 -34.160 1.00 78.06 117 ILE A N 1
ATOM 922 C CA . ILE A 1 117 ? 20.742 2.009 -34.720 1.00 78.06 117 ILE A CA 1
ATOM 923 C C . ILE A 1 117 ? 20.823 2.360 -36.212 1.00 78.06 117 ILE A C 1
ATOM 925 O O . ILE A 1 117 ? 21.804 2.946 -36.648 1.00 78.06 117 ILE A O 1
ATOM 929 N N . ALA A 1 118 ? 19.764 2.100 -36.985 1.00 75.44 118 ALA A N 1
ATOM 930 C CA . ALA A 1 118 ? 19.714 2.445 -38.406 1.00 75.44 118 ALA A CA 1
ATOM 931 C C . ALA A 1 118 ? 19.732 3.963 -38.663 1.00 75.44 118 ALA A C 1
ATOM 933 O O . ALA A 1 118 ? 20.171 4.393 -39.723 1.00 75.44 118 ALA A O 1
ATOM 934 N N . ARG A 1 119 ? 19.251 4.787 -37.721 1.00 70.44 119 ARG A N 1
ATOM 935 C CA . ARG A 1 119 ? 19.378 6.254 -37.776 1.00 70.44 119 ARG A CA 1
ATOM 936 C C . ARG A 1 119 ? 20.783 6.740 -37.420 1.00 70.44 119 ARG A C 1
ATOM 938 O O . ARG A 1 119 ? 21.171 7.786 -37.925 1.00 70.44 119 ARG A O 1
ATOM 945 N N . ASP A 1 120 ? 21.501 6.012 -36.570 1.00 66.19 120 ASP A N 1
ATOM 946 C CA . ASP A 1 120 ? 22.874 6.329 -36.159 1.00 66.19 120 ASP A CA 1
ATOM 947 C C . ASP A 1 120 ? 23.876 5.976 -37.273 1.00 66.19 120 ASP A C 1
ATOM 949 O O . ASP A 1 120 ? 24.682 6.814 -37.667 1.00 66.19 120 ASP A O 1
ATOM 953 N N . GLU A 1 121 ? 23.732 4.796 -37.895 1.00 60.38 121 GLU A N 1
ATOM 954 C CA . GLU A 1 121 ? 24.554 4.381 -39.048 1.00 60.38 121 GLU A CA 1
ATOM 955 C C . GLU A 1 121 ? 24.396 5.331 -40.248 1.00 60.38 121 GLU A C 1
ATOM 957 O O . GLU A 1 121 ? 25.370 5.665 -40.916 1.00 60.38 121 GLU A O 1
ATOM 962 N N . HIS A 1 122 ? 23.189 5.856 -40.487 1.00 54.03 122 HIS A N 1
ATOM 963 C CA . HIS A 1 122 ? 22.938 6.798 -41.584 1.00 54.03 122 HIS A CA 1
ATOM 964 C C . HIS A 1 122 ? 23.555 8.195 -41.376 1.00 54.03 122 HIS A C 1
ATOM 966 O O . HIS A 1 122 ? 23.504 9.013 -42.296 1.00 54.03 122 HIS A O 1
ATOM 972 N N . HIS A 1 123 ? 24.089 8.491 -40.186 1.00 51.31 123 HIS A N 1
ATOM 973 C CA . HIS A 1 123 ? 24.716 9.771 -39.843 1.00 51.31 123 HIS A CA 1
ATOM 974 C C . HIS A 1 123 ? 26.256 9.711 -39.884 1.00 51.31 123 HIS A C 1
ATOM 976 O O . HIS A 1 123 ? 26.895 10.763 -39.905 1.00 51.31 123 HIS A O 1
ATOM 982 N N . GLU A 1 124 ? 26.862 8.517 -39.935 1.00 47.59 124 GLU A N 1
ATOM 983 C CA . GLU A 1 124 ? 28.320 8.362 -40.072 1.00 47.59 124 GLU A CA 1
ATOM 984 C C . GLU A 1 124 ? 28.806 8.426 -41.534 1.00 47.59 124 GLU A C 1
ATOM 986 O O . GLU A 1 124 ? 29.928 8.870 -41.784 1.00 47.59 124 GLU A O 1
ATOM 991 N N . ASP A 1 125 ? 27.960 8.089 -42.514 1.00 49.75 125 ASP A N 1
ATOM 992 C CA . ASP A 1 125 ? 28.349 8.081 -43.936 1.00 49.75 125 ASP A CA 1
ATOM 993 C C . ASP A 1 125 ? 28.428 9.484 -44.586 1.00 49.75 125 ASP A C 1
ATOM 995 O O . ASP A 1 125 ? 29.019 9.634 -45.656 1.00 49.75 125 ASP A O 1
ATOM 999 N N . ASP A 1 126 ? 27.904 10.538 -43.945 1.00 45.38 126 ASP A N 1
ATOM 1000 C CA . ASP A 1 126 ? 27.945 11.920 -44.473 1.00 45.38 126 ASP A CA 1
ATOM 1001 C C . ASP A 1 126 ? 29.190 12.725 -44.025 1.00 45.38 126 ASP A C 1
ATOM 1003 O O . ASP A 1 126 ? 29.363 13.893 -44.394 1.00 45.38 126 ASP A O 1
ATOM 1007 N N . HIS A 1 127 ? 30.109 12.117 -43.264 1.00 42.91 127 HIS A N 1
ATOM 1008 C CA . HIS A 1 127 ? 31.320 12.785 -42.761 1.00 42.91 127 HIS A CA 1
ATOM 1009 C C . HIS A 1 127 ? 32.652 12.136 -43.171 1.00 42.91 127 HIS A C 1
ATOM 1011 O O . HIS A 1 127 ? 33.686 12.419 -42.567 1.00 42.91 127 HIS A O 1
ATOM 1017 N N . SER A 1 128 ? 32.686 11.359 -44.259 1.00 33.22 128 SER A N 1
ATOM 1018 C CA . SER A 1 128 ? 33.937 10.821 -44.815 1.00 33.22 128 SER A CA 1
ATOM 1019 C C . SER A 1 128 ? 34.331 11.422 -46.172 1.00 33.22 128 SER A C 1
ATOM 1021 O O . SER A 1 128 ? 34.708 10.697 -47.086 1.00 33.22 128 SER A O 1
ATOM 1023 N N . HIS A 1 129 ? 34.289 12.747 -46.331 1.00 39.59 129 HIS A N 1
ATOM 1024 C CA . HIS A 1 129 ? 34.994 13.411 -47.436 1.00 39.59 129 HIS A CA 1
ATOM 1025 C C . HIS A 1 129 ? 35.553 14.775 -47.009 1.00 39.59 129 HIS A C 1
ATOM 1027 O O . HIS A 1 129 ? 34.977 15.822 -47.282 1.00 39.59 129 HIS A O 1
ATOM 1033 N N . SER A 1 130 ? 36.732 14.766 -46.388 1.00 31.06 130 SER A N 1
ATOM 1034 C CA . SER A 1 130 ? 37.642 15.916 -46.431 1.00 31.06 130 SER A CA 1
ATOM 1035 C C . SER A 1 130 ? 39.097 15.439 -46.429 1.00 31.06 130 SER A C 1
ATOM 1037 O O . SER A 1 130 ? 39.680 15.151 -45.389 1.00 31.06 130 SER A O 1
ATOM 1039 N N . GLU A 1 131 ? 39.605 15.285 -47.651 1.00 31.84 131 GLU A N 1
ATOM 1040 C CA . GLU A 1 131 ? 40.983 15.474 -48.121 1.00 31.84 131 GLU A CA 1
ATOM 1041 C C . GLU A 1 131 ? 42.153 15.159 -47.171 1.00 31.84 131 GLU A C 1
ATOM 1043 O O . GLU A 1 131 ? 42.556 15.953 -46.323 1.00 31.84 131 GLU A O 1
ATOM 1048 N N . SER A 1 132 ? 42.823 14.035 -47.445 1.00 29.27 132 SER A N 1
ATOM 1049 C CA . SER A 1 132 ? 44.214 13.816 -47.054 1.00 29.27 132 SER A CA 1
ATOM 1050 C C . SER A 1 132 ? 45.149 14.654 -47.942 1.00 29.27 132 SER A C 1
ATOM 1052 O O . SER A 1 132 ? 45.501 14.242 -49.050 1.00 29.27 132 SER A O 1
ATOM 1054 N N . HIS A 1 133 ? 45.583 15.818 -47.461 1.00 32.16 133 HIS A N 1
ATOM 1055 C CA . HIS A 1 133 ? 46.716 16.537 -48.046 1.00 32.16 133 HIS A CA 1
ATOM 1056 C C . HIS A 1 133 ? 48.027 15.826 -47.676 1.00 32.16 133 HIS A C 1
ATOM 1058 O O . HIS A 1 133 ? 48.491 15.879 -46.538 1.00 32.16 133 HIS A O 1
ATOM 1064 N N . ASN A 1 134 ? 48.613 15.144 -48.660 1.00 32.09 134 ASN A N 1
ATOM 1065 C CA . ASN A 1 134 ? 49.964 14.597 -48.620 1.00 32.09 134 ASN A CA 1
ATOM 1066 C C . ASN A 1 134 ? 50.915 15.585 -49.313 1.00 32.09 134 ASN A C 1
ATOM 1068 O O . ASN A 1 134 ? 50.932 15.657 -50.538 1.00 32.09 134 ASN A O 1
ATOM 1072 N N . GLU A 1 135 ? 51.719 16.315 -48.543 1.00 31.45 135 GLU A N 1
ATOM 1073 C CA . GLU A 1 135 ? 52.940 16.956 -49.041 1.00 31.45 135 GLU A CA 1
ATOM 1074 C C . GLU A 1 135 ? 54.118 16.513 -48.171 1.00 31.45 135 GLU A C 1
ATOM 1076 O O . GLU A 1 135 ? 54.395 17.065 -47.109 1.00 31.45 135 GLU A O 1
ATOM 1081 N N . SER A 1 136 ? 54.829 15.489 -48.643 1.00 32.50 136 SER A N 1
ATOM 1082 C CA . SER A 1 136 ? 56.214 15.226 -48.258 1.00 32.50 136 SER A CA 1
ATOM 1083 C C . SER A 1 136 ? 57.070 15.265 -49.524 1.00 32.50 136 SER A C 1
ATOM 1085 O O . SER A 1 136 ? 57.146 14.318 -50.303 1.00 32.50 136 SER A O 1
ATOM 1087 N N . HIS A 1 137 ? 57.670 16.431 -49.755 1.00 32.50 137 HIS A N 1
ATOM 1088 C CA . HIS A 1 137 ? 58.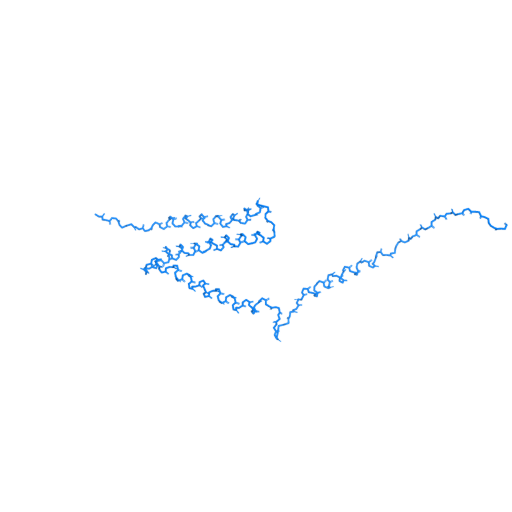688 16.660 -50.774 1.00 32.50 137 HIS A CA 1
ATOM 1089 C C . HIS A 1 137 ? 59.911 15.773 -50.475 1.00 32.50 137 HIS A C 1
ATOM 1091 O O . HIS A 1 137 ? 60.550 15.936 -49.438 1.00 32.50 137 HIS A O 1
ATOM 1097 N N . SER A 1 138 ? 60.233 14.844 -51.381 1.00 33.03 138 SER A N 1
ATOM 1098 C CA . SER A 1 138 ? 61.510 14.118 -51.403 1.00 33.03 138 SER A CA 1
ATOM 1099 C C . SER A 1 138 ? 62.445 14.740 -52.437 1.00 33.03 138 SER A C 1
ATOM 1101 O O . SER A 1 138 ? 62.034 15.064 -53.552 1.00 33.03 138 SER A O 1
ATOM 1103 N N . GLU A 1 139 ? 63.700 14.913 -52.035 1.00 34.84 139 GLU A N 1
ATOM 1104 C CA . GLU A 1 139 ? 64.826 15.317 -52.869 1.00 34.84 139 GLU A CA 1
ATOM 1105 C C . GLU A 1 139 ? 65.230 14.244 -53.904 1.00 34.84 139 GLU A C 1
ATOM 1107 O O . GLU A 1 139 ? 65.110 13.045 -53.674 1.00 34.84 139 GLU A O 1
ATOM 1112 N N . GLU A 1 140 ? 65.822 14.752 -54.989 1.00 33.25 140 GLU A N 1
ATOM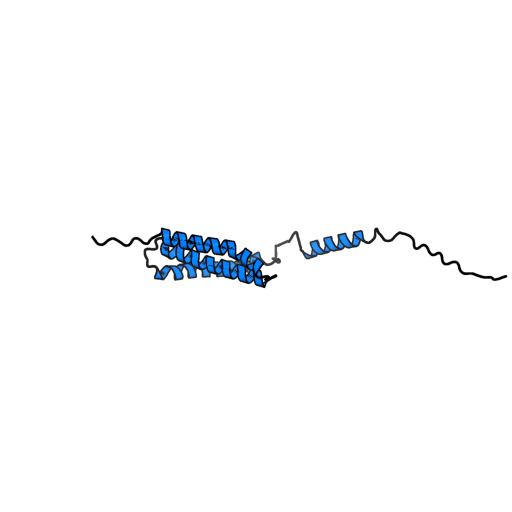 1113 C CA . GLU A 1 140 ? 66.969 14.204 -55.736 1.00 33.25 140 GLU A CA 1
ATOM 1114 C C . GLU A 1 140 ? 66.788 13.149 -56.867 1.00 33.25 140 GLU A C 1
ATOM 1116 O O . GLU A 1 140 ? 66.578 11.961 -56.660 1.00 33.25 140 GLU A O 1
ATOM 1121 N N . LYS A 1 141 ? 67.038 13.667 -58.089 1.00 33.00 141 LYS A N 1
ATOM 1122 C CA . LYS A 1 141 ? 67.697 13.122 -59.304 1.00 33.00 141 LYS A CA 1
ATOM 1123 C C . LYS A 1 141 ? 67.344 11.737 -59.865 1.00 33.00 141 LYS A C 1
ATOM 1125 O O . LYS A 1 141 ? 67.708 10.697 -59.328 1.00 33.00 141 LYS A O 1
ATOM 1130 N N . SER A 1 142 ? 66.983 11.768 -61.151 1.00 31.38 142 SER A N 1
ATOM 1131 C CA . SER A 1 142 ? 67.619 10.934 -62.179 1.00 31.38 142 SER A CA 1
ATOM 1132 C C . SER A 1 142 ? 67.602 11.666 -63.529 1.00 31.38 142 SER A C 1
ATOM 1134 O O . SER A 1 142 ? 66.595 12.297 -63.854 1.00 31.38 142 SER A O 1
ATOM 1136 N N . HIS A 1 143 ? 68.704 11.512 -64.274 1.00 31.48 143 HIS A N 1
ATOM 1137 C CA . HIS A 1 143 ? 69.133 12.119 -65.552 1.00 31.48 143 HIS A CA 1
ATOM 1138 C C . HIS A 1 143 ? 70.024 13.364 -65.471 1.00 31.48 143 HIS A C 1
ATOM 1140 O O . HIS A 1 143 ? 69.556 14.446 -65.059 1.00 31.48 143 HIS A O 1
#

Secondary structure (DSSP, 8-state):
--------HHHHHHHHHHHHHHHHHHHHHHHHTT--THHHHHHHHHHHHHHHHHHHHHIIIIIS---S-TTTHHHHHHHHHHHHHHHHHHHHHHHS-S--TT---S--HHHHHHHHHHHHHHHHGGG--S------PPP----